Protein AF-A0A397UTL9-F1 (afdb_monomer)

Sequence (65 aa):
MVKKTHLEIPVLADTMDDTFLKLYSPWPFRFFVVVDGILKLVGMPKEACYDTTDLVECLNNLLCS

Radius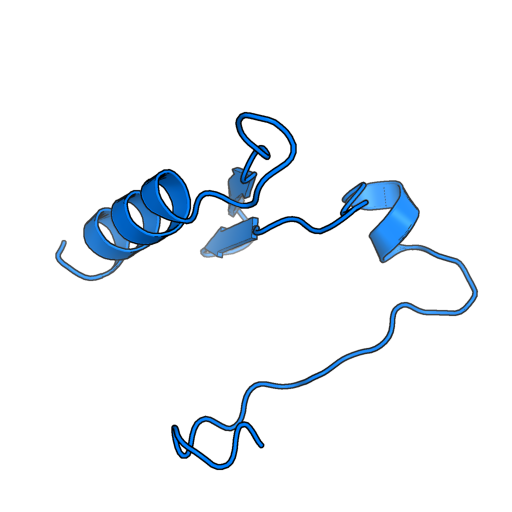 of gyration: 13.71 Å; Cα contacts (8 Å, |Δi|>4): 54; chains: 1; bounding box: 29×31×31 Å

pLDDT: mean 87.25, std 10.35, range [55.5, 97.88]

Solvent-accessible surface area (backbone atoms only — not comparable to full-atom values): 4402 Å² total; per-residue (Å²): 104,50,85,90,71,80,45,80,61,86,82,80,78,72,57,96,81,38,56,55,52,72,74,65,56,42,75,97,71,58,54,72,41,72,57,98,89,40,81,77,43,76,54,65,68,49,94,93,36,88,60,60,62,70,58,53,51,54,47,47,63,70,70,75,106

Structure (mmCIF, N/CA/C/O backbone):
data_AF-A0A397UTL9-F1
#
_entry.id   AF-A0A397UTL9-F1
#
loop_
_atom_site.group_PDB
_atom_site.id
_atom_site.type_symbol
_atom_site.label_atom_id
_atom_site.label_alt_id
_atom_site.label_comp_id
_atom_site.label_asym_id
_atom_site.label_entity_id
_atom_site.label_seq_id
_atom_site.pdbx_PDB_ins_code
_atom_site.Cartn_x
_atom_site.Cartn_y
_atom_site.Cartn_z
_atom_site.occupancy
_atom_site.B_iso_or_equiv
_atom_site.auth_seq_id
_atom_site.auth_comp_id
_atom_site.auth_asym_id
_atom_site.auth_atom_id
_atom_site.pdbx_PDB_model_num
ATOM 1 N N . MET A 1 1 ? 5.786 -5.511 13.980 1.00 55.50 1 MET A N 1
ATOM 2 C CA . MET A 1 1 ? 5.562 -4.572 15.104 1.00 55.50 1 MET A CA 1
ATOM 3 C C . MET A 1 1 ? 6.357 -3.295 14.872 1.00 55.50 1 MET A C 1
ATOM 5 O O . MET A 1 1 ? 7.584 -3.320 14.960 1.00 55.50 1 MET A O 1
ATOM 9 N N . VAL A 1 2 ? 5.690 -2.173 14.595 1.00 63.16 2 VAL A N 1
ATOM 10 C CA . VAL A 1 2 ? 6.362 -0.865 14.633 1.00 63.16 2 VAL A CA 1
ATOM 11 C C . VAL A 1 2 ? 6.449 -0.456 16.103 1.00 63.16 2 VAL A C 1
ATOM 13 O O . VAL A 1 2 ? 5.490 0.079 16.656 1.00 63.16 2 VAL A O 1
ATOM 16 N N . LYS A 1 3 ? 7.592 -0.754 16.745 1.00 63.78 3 LYS A N 1
ATOM 17 C CA . LYS A 1 3 ? 7.818 -0.661 18.207 1.00 63.78 3 LYS A CA 1
ATOM 18 C C . LYS A 1 3 ? 7.342 0.650 18.855 1.00 63.78 3 LYS A C 1
ATOM 20 O O . LYS A 1 3 ? 6.994 0.644 20.025 1.00 63.78 3 LYS A O 1
ATOM 25 N N . LYS A 1 4 ? 7.318 1.756 18.104 1.00 68.50 4 LYS A N 1
ATOM 26 C CA . LYS A 1 4 ? 6.922 3.093 18.578 1.00 68.50 4 LYS A CA 1
ATOM 27 C C . LYS A 1 4 ? 5.405 3.350 18.578 1.00 68.50 4 LYS A C 1
ATOM 29 O O . LYS A 1 4 ? 4.960 4.279 19.234 1.00 68.50 4 LYS A O 1
ATOM 34 N N . THR A 1 5 ? 4.622 2.575 17.827 1.00 70.19 5 THR A N 1
ATOM 35 C CA . THR A 1 5 ? 3.189 2.860 17.585 1.00 70.19 5 THR A CA 1
ATOM 36 C C . THR A 1 5 ? 2.241 1.839 18.207 1.00 70.19 5 THR A C 1
ATOM 38 O O . THR A 1 5 ? 1.039 2.050 18.173 1.00 70.19 5 THR A O 1
ATOM 41 N N . HIS A 1 6 ? 2.757 0.718 18.729 1.00 67.44 6 HIS A N 1
ATOM 42 C CA . HIS A 1 6 ? 1.965 -0.455 19.136 1.00 67.44 6 HIS A CA 1
ATOM 43 C C . HIS A 1 6 ? 1.041 -1.022 18.042 1.00 67.44 6 HIS A C 1
ATOM 45 O O . HIS A 1 6 ? 0.267 -1.933 18.310 1.00 67.44 6 HIS A O 1
ATOM 51 N N . LEU A 1 7 ? 1.157 -0.542 16.800 1.00 73.06 7 LEU A N 1
ATOM 52 C CA . LEU A 1 7 ? 0.403 -1.063 15.675 1.00 73.06 7 LEU A CA 1
ATOM 53 C C . LEU A 1 7 ? 1.029 -2.377 15.205 1.00 73.06 7 LEU A C 1
ATOM 55 O O . LEU A 1 7 ? 2.215 -2.458 14.835 1.00 73.06 7 LEU A O 1
ATOM 59 N N . GLU A 1 8 ? 0.198 -3.412 15.193 1.00 82.25 8 GLU A N 1
ATOM 60 C CA . GLU A 1 8 ? 0.467 -4.657 14.490 1.00 82.25 8 GLU A CA 1
ATOM 61 C C . GLU A 1 8 ? 0.170 -4.458 13.008 1.00 82.25 8 GLU A C 1
ATOM 63 O O . GLU A 1 8 ? -0.879 -4.818 12.492 1.00 82.25 8 GLU A O 1
ATOM 68 N N . ILE A 1 9 ? 1.114 -3.822 12.319 1.00 83.75 9 ILE A N 1
ATOM 69 C CA . ILE A 1 9 ? 1.071 -3.733 10.864 1.00 83.75 9 ILE A CA 1
ATOM 70 C C . ILE A 1 9 ? 1.575 -5.074 10.317 1.00 83.75 9 ILE A C 1
ATOM 72 O O . ILE A 1 9 ? 2.740 -5.414 10.583 1.00 83.75 9 ILE A O 1
ATOM 76 N N . PRO A 1 10 ? 0.741 -5.844 9.590 1.00 88.75 10 PRO A N 1
ATOM 77 C CA . PRO A 1 10 ? 1.202 -7.046 8.921 1.00 88.75 10 PRO A CA 1
ATOM 78 C C . PRO A 1 10 ? 2.229 -6.648 7.863 1.00 88.75 10 PRO A C 1
ATOM 80 O O . PRO A 1 10 ? 1.984 -5.783 7.025 1.00 88.75 10 PRO A O 1
ATOM 83 N N . VAL A 1 11 ? 3.398 -7.276 7.926 1.00 88.25 11 VAL A N 1
ATOM 84 C CA . VAL A 1 11 ? 4.428 -7.140 6.898 1.00 88.25 11 VAL A CA 1
ATOM 85 C C . VAL A 1 11 ? 4.407 -8.425 6.095 1.00 88.25 11 VAL A C 1
ATOM 87 O O . VAL A 1 11 ? 4.640 -9.502 6.639 1.00 88.25 11 VAL A O 1
ATOM 90 N N . LEU A 1 12 ? 4.090 -8.294 4.815 1.00 91.12 12 LEU A N 1
ATOM 91 C CA . LEU A 1 12 ? 4.019 -9.394 3.867 1.00 91.12 12 LEU A CA 1
ATOM 92 C C . LEU A 1 12 ? 5.142 -9.222 2.842 1.00 91.12 12 LEU A C 1
ATOM 94 O O . LEU A 1 12 ? 5.516 -8.096 2.512 1.00 91.12 12 LEU A O 1
ATOM 98 N N . ALA A 1 13 ? 5.672 -10.336 2.350 1.00 93.69 13 ALA A N 1
ATOM 99 C CA . ALA A 1 13 ? 6.530 -10.352 1.174 1.00 93.69 13 ALA A CA 1
ATOM 100 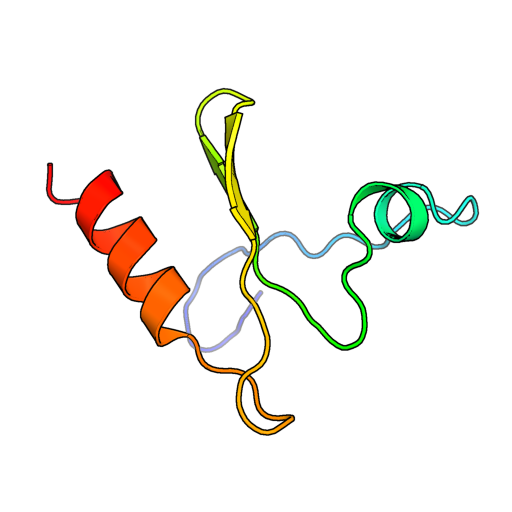C C . ALA A 1 13 ? 5.681 -10.729 -0.043 1.00 93.69 13 ALA A C 1
ATOM 102 O O . ALA A 1 13 ? 4.771 -11.553 0.080 1.00 93.69 13 ALA A O 1
ATOM 103 N N . ASP A 1 14 ? 5.978 -10.139 -1.203 1.00 95.50 14 ASP A N 1
ATOM 104 C CA . ASP A 1 14 ? 5.441 -10.667 -2.456 1.00 95.50 14 ASP A CA 1
ATOM 105 C C . ASP A 1 14 ? 5.935 -12.107 -2.649 1.00 95.50 14 ASP A C 1
ATOM 107 O O . ASP A 1 14 ? 6.983 -12.521 -2.141 1.00 95.50 14 ASP A O 1
ATOM 111 N N . THR A 1 15 ? 5.141 -12.882 -3.369 1.00 96.31 15 THR A N 1
ATOM 112 C CA . THR A 1 15 ? 5.528 -14.215 -3.824 1.00 96.31 15 THR A CA 1
ATOM 113 C C . THR A 1 15 ? 6.710 -14.132 -4.789 1.00 96.31 15 THR A C 1
ATOM 115 O O . THR A 1 15 ? 6.911 -13.115 -5.447 1.00 96.31 15 THR A O 1
ATOM 118 N N . MET A 1 16 ? 7.443 -15.238 -4.948 1.00 97.12 16 MET A N 1
ATOM 119 C CA . MET A 1 16 ? 8.536 -15.343 -5.929 1.00 97.12 16 MET A CA 1
ATOM 120 C C . MET A 1 16 ? 8.075 -15.175 -7.387 1.00 97.12 16 MET A C 1
ATOM 122 O O . MET A 1 16 ? 8.904 -14.967 -8.266 1.00 97.12 16 MET A O 1
ATOM 126 N N . ASP A 1 17 ? 6.767 -15.259 -7.646 1.00 97.88 17 ASP A N 1
ATOM 127 C CA . ASP A 1 17 ? 6.180 -15.003 -8.961 1.00 97.88 17 ASP A CA 1
ATOM 128 C C . ASP A 1 17 ? 6.023 -13.502 -9.264 1.00 97.88 17 ASP A C 1
ATOM 130 O O . ASP A 1 17 ? 5.578 -13.145 -10.361 1.00 97.88 17 ASP A O 1
ATOM 134 N N . ASP A 1 18 ? 6.379 -12.618 -8.323 1.00 95.25 18 ASP A N 1
ATOM 135 C CA . ASP A 1 18 ? 6.293 -11.158 -8.444 1.00 95.25 18 ASP A CA 1
ATOM 136 C C . ASP A 1 18 ? 4.873 -10.667 -8.789 1.00 95.25 18 ASP A C 1
ATOM 138 O O . ASP A 1 18 ? 4.681 -9.719 -9.558 1.00 95.25 18 ASP A O 1
ATOM 142 N N . THR A 1 19 ? 3.844 -11.358 -8.289 1.00 96.62 19 THR A N 1
ATOM 143 C CA . THR A 1 19 ? 2.447 -11.087 -8.661 1.00 96.62 19 THR A CA 1
ATOM 144 C C . THR A 1 19 ? 2.022 -9.679 -8.243 1.00 96.62 19 THR A C 1
ATOM 146 O O . THR A 1 19 ? 1.418 -8.955 -9.042 1.00 96.62 19 THR A O 1
ATOM 149 N N . PHE A 1 20 ? 2.359 -9.251 -7.023 1.00 94.69 20 PHE A N 1
ATOM 150 C CA . PHE A 1 20 ? 2.034 -7.903 -6.555 1.00 94.69 20 PHE A CA 1
ATOM 151 C C . PHE A 1 20 ? 2.845 -6.845 -7.310 1.00 94.69 20 PHE A C 1
ATOM 153 O O . PHE A 1 20 ? 2.275 -5.845 -7.756 1.00 94.69 20 PHE A O 1
ATOM 160 N N . LEU A 1 21 ? 4.142 -7.084 -7.529 1.00 94.38 21 LEU A N 1
ATOM 161 C CA . LEU A 1 21 ? 4.996 -6.195 -8.319 1.00 94.38 21 LEU A CA 1
ATOM 162 C C . LEU A 1 21 ? 4.420 -5.954 -9.723 1.00 94.38 21 LEU A C 1
ATOM 164 O O . LEU A 1 21 ? 4.297 -4.802 -10.143 1.00 94.38 21 LEU A O 1
ATOM 168 N N . LYS A 1 22 ? 4.025 -7.021 -10.426 1.00 95.19 22 LYS A N 1
ATOM 169 C CA . LYS A 1 22 ? 3.485 -6.948 -11.794 1.00 95.19 22 LYS A CA 1
ATOM 170 C C . LYS A 1 22 ? 2.133 -6.241 -11.856 1.00 95.19 22 LYS A C 1
ATOM 172 O O . LYS A 1 22 ? 1.921 -5.429 -12.752 1.00 95.19 22 LYS A O 1
ATOM 177 N N . LEU A 1 23 ? 1.228 -6.529 -10.918 1.00 94.12 23 LEU A N 1
ATOM 178 C CA . LEU A 1 23 ? -0.127 -5.966 -10.931 1.00 94.12 23 LEU A CA 1
ATOM 179 C C . LEU A 1 23 ? -0.177 -4.513 -10.443 1.00 94.12 23 LEU A C 1
ATOM 181 O O . LEU A 1 23 ? -0.912 -3.705 -11.005 1.00 94.12 23 LEU A O 1
ATOM 185 N N . TYR A 1 24 ? 0.597 -4.172 -9.413 1.00 93.31 24 TYR A N 1
ATOM 186 C CA . TYR A 1 24 ? 0.490 -2.876 -8.733 1.00 93.31 24 TYR A CA 1
ATOM 187 C C . TYR A 1 24 ? 1.631 -1.911 -9.067 1.00 93.31 24 TYR A C 1
ATOM 189 O O . TYR A 1 24 ? 1.512 -0.712 -8.802 1.00 93.31 24 TYR A O 1
ATOM 197 N N . SER A 1 25 ? 2.724 -2.394 -9.673 1.00 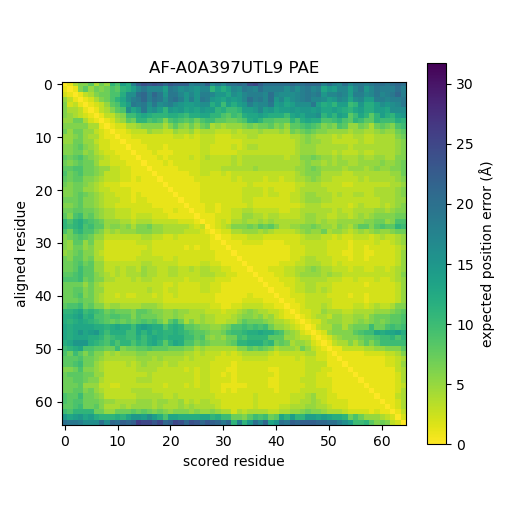92.2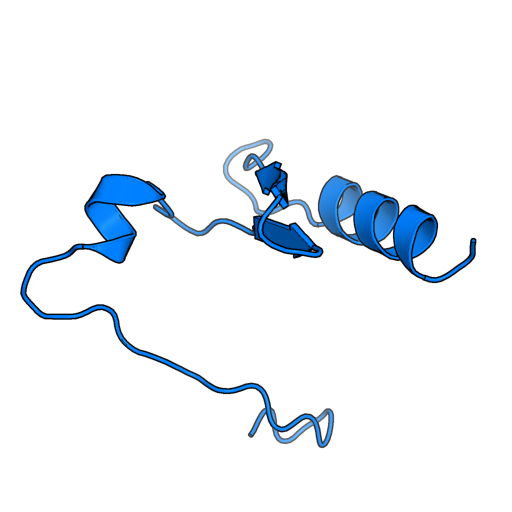5 25 SER A N 1
ATOM 198 C CA . SER A 1 25 ? 3.909 -1.588 -10.007 1.00 92.25 25 SER A CA 1
ATOM 199 C C . SER A 1 25 ? 4.348 -0.667 -8.849 1.00 92.25 25 SER A C 1
ATOM 201 O O . SER A 1 25 ? 4.429 0.550 -9.028 1.00 92.25 25 SER A O 1
ATOM 203 N N . PRO A 1 26 ? 4.593 -1.206 -7.636 1.00 90.62 26 PRO A N 1
ATOM 204 C CA . PRO A 1 26 ? 4.830 -0.415 -6.428 1.00 90.62 26 PRO A CA 1
ATOM 205 C C . PRO A 1 26 ? 6.190 0.300 -6.394 1.00 90.62 26 PRO A C 1
ATO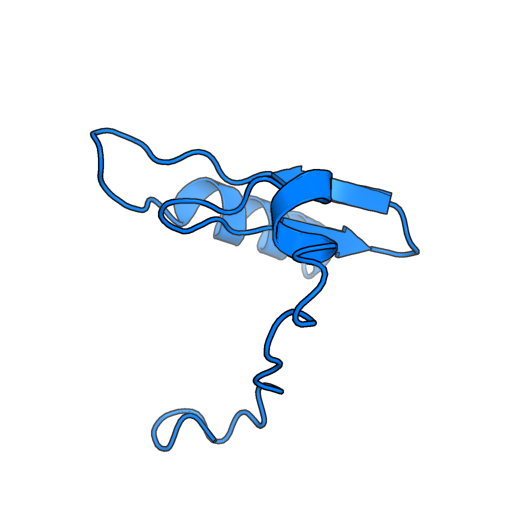M 207 O O . PRO A 1 26 ? 6.456 1.042 -5.454 1.00 90.62 26 PRO A O 1
ATOM 210 N N . TRP A 1 27 ? 7.067 0.068 -7.371 1.00 83.62 27 TRP A N 1
ATOM 211 C CA . TRP A 1 27 ? 8.418 0.624 -7.387 1.00 83.62 27 TRP A CA 1
ATOM 212 C C . TRP A 1 27 ? 8.419 2.151 -7.628 1.00 83.62 27 TRP A C 1
ATOM 214 O O . TRP A 1 27 ? 7.633 2.632 -8.451 1.00 83.62 27 TRP A O 1
ATOM 224 N N . PRO A 1 28 ? 9.313 2.931 -6.980 1.00 81.06 28 PRO A N 1
ATOM 225 C CA . PRO A 1 28 ? 10.289 2.521 -5.957 1.00 81.06 28 PRO A CA 1
ATOM 226 C C . PRO A 1 28 ? 9.664 2.269 -4.576 1.00 81.06 28 PRO A C 1
ATOM 228 O O . PRO A 1 28 ? 10.112 1.381 -3.857 1.00 81.06 28 PRO A O 1
ATOM 231 N N . PHE A 1 29 ? 8.599 2.990 -4.241 1.00 84.75 29 PHE A N 1
ATOM 232 C CA . PHE A 1 29 ? 7.680 2.697 -3.145 1.00 84.75 29 PHE A CA 1
ATOM 233 C C . PHE A 1 29 ? 6.381 3.462 -3.410 1.00 84.75 29 PHE A C 1
ATOM 235 O O . PHE A 1 29 ? 6.391 4.561 -3.974 1.00 84.75 29 PHE A O 1
ATOM 242 N N . ARG A 1 30 ? 5.245 2.864 -3.057 1.00 88.88 30 ARG A N 1
ATOM 243 C CA . ARG A 1 30 ? 3.931 3.379 -3.434 1.00 88.88 30 ARG A CA 1
ATOM 244 C C . ARG A 1 30 ? 2.893 3.060 -2.372 1.00 88.88 30 ARG A C 1
ATOM 246 O O . ARG A 1 30 ? 2.870 1.957 -1.833 1.00 88.88 30 ARG A O 1
ATOM 253 N N . PHE A 1 31 ? 2.014 4.024 -2.115 1.00 92.00 31 PHE A N 1
ATOM 254 C CA . PHE A 1 31 ? 0.855 3.841 -1.252 1.00 92.00 31 PHE A CA 1
ATOM 255 C C . PHE A 1 31 ? -0.383 3.518 -2.079 1.00 92.00 31 PHE A C 1
ATOM 257 O O . PHE A 1 31 ? -0.606 4.105 -3.138 1.00 92.00 31 PHE A O 1
ATOM 264 N N . PHE A 1 32 ? -1.209 2.619 -1.560 1.00 94.25 32 PHE A N 1
ATOM 265 C CA . PHE A 1 32 ? -2.499 2.276 -2.137 1.00 94.25 32 PHE A CA 1
ATOM 266 C C . PHE A 1 32 ? -3.551 2.325 -1.038 1.00 94.25 32 PHE A C 1
ATOM 268 O O . PHE A 1 32 ? -3.288 1.896 0.086 1.00 94.25 32 PHE A O 1
ATOM 275 N N . VAL A 1 33 ? -4.740 2.817 -1.370 1.00 95.44 33 VAL A N 1
ATOM 276 C CA . VAL A 1 33 ? -5.914 2.725 -0.493 1.00 95.44 33 VAL A CA 1
ATOM 277 C C . VAL A 1 33 ? -6.957 1.894 -1.217 1.00 95.44 33 VAL A C 1
ATOM 279 O O . VAL A 1 33 ? -7.352 2.230 -2.334 1.00 95.44 33 VAL A O 1
ATOM 282 N N . VAL A 1 34 ? -7.385 0.802 -0.591 1.00 95.06 34 VAL A N 1
ATOM 283 C CA . VAL A 1 34 ? -8.408 -0.106 -1.116 1.00 95.06 34 VAL A CA 1
ATOM 284 C C . VAL A 1 34 ? -9.524 -0.205 -0.083 1.00 95.06 34 VAL A C 1
ATOM 286 O O . VAL A 1 34 ? -9.254 -0.495 1.080 1.00 95.06 34 VAL A O 1
ATOM 289 N N . VAL A 1 35 ? -10.763 0.042 -0.506 1.00 95.19 35 VAL A N 1
ATOM 290 C CA . VAL A 1 35 ? -11.966 -0.025 0.340 1.00 95.19 35 VAL A CA 1
ATOM 291 C C . VAL A 1 35 ? -13.001 -0.868 -0.388 1.00 95.19 35 VAL A C 1
ATOM 293 O O . VAL A 1 35 ? -13.291 -0.586 -1.549 1.00 95.19 35 VAL A O 1
ATOM 296 N N . ASP A 1 36 ? -13.510 -1.918 0.258 1.00 94.69 36 ASP A N 1
ATOM 297 C CA . ASP A 1 36 ? -14.496 -2.851 -0.312 1.00 94.69 36 ASP A CA 1
ATOM 298 C C . ASP A 1 36 ? -14.098 -3.399 -1.697 1.00 94.69 36 ASP A C 1
ATOM 300 O O . ASP A 1 36 ? -14.902 -3.494 -2.621 1.00 94.69 36 ASP A O 1
ATOM 304 N N . GLY A 1 37 ? -12.809 -3.718 -1.866 1.00 94.62 37 GLY A N 1
ATOM 305 C CA . GLY A 1 37 ? -12.248 -4.213 -3.130 1.00 94.62 37 GLY A CA 1
ATOM 306 C C . GLY A 1 37 ? -12.053 -3.145 -4.215 1.00 94.62 37 GLY A C 1
ATOM 307 O O . GLY A 1 37 ? -11.583 -3.466 -5.304 1.00 94.62 37 GLY A O 1
ATOM 308 N N . ILE A 1 38 ? -12.365 -1.877 -3.934 1.00 95.19 38 ILE A N 1
ATOM 309 C CA . ILE A 1 38 ? -12.216 -0.760 -4.870 1.00 95.19 38 ILE A CA 1
ATOM 310 C C . ILE A 1 38 ? -10.931 0.003 -4.558 1.00 95.19 38 ILE A C 1
ATOM 312 O O . ILE A 1 38 ? -10.727 0.478 -3.440 1.00 95.19 38 ILE A O 1
ATOM 316 N N . LEU A 1 39 ? -10.085 0.180 -5.572 1.00 94.69 39 LEU A N 1
ATOM 317 C CA . LEU A 1 39 ? -8.892 1.016 -5.490 1.00 94.69 39 LEU A CA 1
ATOM 318 C C . LEU A 1 39 ? -9.294 2.500 -5.447 1.00 94.69 39 LEU A C 1
ATOM 320 O O . LEU A 1 39 ? -9.777 3.047 -6.437 1.00 94.69 39 LEU A O 1
ATOM 324 N N . LYS A 1 40 ? -9.122 3.138 -4.287 1.00 96.00 40 LYS A N 1
ATOM 325 C CA . LYS A 1 40 ? -9.470 4.548 -4.035 1.00 96.00 40 LYS A CA 1
ATOM 326 C C . LYS A 1 40 ? -8.300 5.501 -4.254 1.00 96.00 40 LYS A C 1
ATOM 328 O O . LYS A 1 40 ? -8.527 6.643 -4.636 1.00 96.00 40 LYS A O 1
ATOM 333 N N . LEU A 1 41 ? -7.068 5.039 -4.030 1.00 95.06 41 LEU A N 1
ATOM 334 C CA . LEU A 1 41 ? -5.858 5.837 -4.230 1.00 95.06 41 LEU A CA 1
ATOM 335 C C . LEU A 1 41 ? -4.721 4.990 -4.794 1.00 95.06 41 LEU A C 1
ATOM 337 O O . LEU A 1 41 ? -4.476 3.875 -4.330 1.00 95.06 41 LEU A O 1
ATOM 341 N N . VAL A 1 42 ? -3.984 5.594 -5.724 1.00 93.38 42 VAL A N 1
ATOM 342 C CA . VAL A 1 42 ? -2.644 5.187 -6.149 1.00 93.38 42 VAL A CA 1
ATOM 343 C C . VAL A 1 42 ? -1.727 6.384 -5.912 1.00 93.38 42 VAL A C 1
ATOM 345 O O . VAL A 1 42 ? -1.788 7.362 -6.651 1.00 93.38 42 VAL A O 1
ATOM 348 N N . GLY A 1 43 ? -0.922 6.343 -4.852 1.00 89.94 43 GLY A N 1
ATOM 349 C CA . GLY A 1 43 ? -0.040 7.453 -4.493 1.00 89.94 43 GLY A CA 1
ATOM 350 C C . GLY A 1 43 ? 1.081 7.617 -5.516 1.00 89.94 43 GLY A C 1
ATOM 351 O O . GLY A 1 43 ? 1.783 6.656 -5.828 1.00 89.94 43 GLY A O 1
ATOM 352 N N . MET A 1 44 ? 1.275 8.825 -6.036 1.00 84.56 44 MET A N 1
ATOM 353 C CA . MET A 1 44 ? 2.358 9.109 -6.977 1.00 84.56 44 MET A CA 1
ATOM 354 C C . MET A 1 44 ? 3.505 9.821 -6.252 1.00 84.56 44 MET A C 1
ATOM 356 O O . MET A 1 44 ? 3.247 10.746 -5.484 1.00 84.56 44 MET A O 1
ATOM 360 N N . PRO A 1 45 ? 4.770 9.420 -6.467 1.00 81.44 45 PRO A N 1
ATOM 361 C CA . PRO A 1 45 ? 5.900 10.163 -5.924 1.00 81.44 45 PRO A CA 1
ATOM 362 C C . PRO A 1 45 ? 5.942 11.569 -6.537 1.00 81.44 45 PRO A C 1
ATOM 364 O O . PRO A 1 45 ? 5.701 11.738 -7.736 1.00 81.44 45 PRO A O 1
ATOM 367 N N . LYS A 1 46 ? 6.281 12.572 -5.724 1.00 83.19 46 LYS A N 1
ATOM 368 C CA . LYS A 1 46 ? 6.464 13.963 -6.158 1.00 83.19 46 LYS A CA 1
ATOM 369 C C . LYS A 1 46 ? 7.926 14.339 -5.939 1.00 83.19 46 LYS A C 1
ATOM 371 O O . LYS A 1 46 ? 8.489 14.049 -4.892 1.00 83.19 46 LYS A O 1
ATOM 376 N N . GLU A 1 47 ? 8.560 14.930 -6.951 1.00 81.81 47 GLU A N 1
ATOM 377 C CA . GLU A 1 47 ? 9.967 15.375 -6.881 1.00 81.81 47 GLU A CA 1
ATOM 378 C C . GLU A 1 47 ? 10.974 14.264 -6.518 1.00 81.81 47 GLU A C 1
ATOM 380 O O . GLU A 1 47 ? 11.960 14.502 -5.830 1.00 81.81 47 GLU A O 1
ATOM 385 N N . ALA A 1 48 ? 10.720 13.027 -6.959 1.00 75.56 48 ALA A N 1
ATOM 386 C CA . ALA A 1 48 ? 11.495 11.837 -6.574 1.00 75.56 48 ALA A CA 1
ATOM 387 C C . ALA A 1 48 ? 11.526 11.547 -5.055 1.00 75.56 48 ALA A C 1
ATOM 389 O O . ALA A 1 48 ? 12.267 10.672 -4.604 1.00 75.56 48 ALA A O 1
ATOM 390 N N . CYS A 1 49 ? 10.672 12.221 -4.285 1.00 76.12 49 CYS A N 1
ATOM 391 C CA . CYS A 1 49 ? 10.423 11.995 -2.872 1.00 76.12 49 CYS A CA 1
ATOM 392 C C . CYS A 1 49 ? 9.017 11.412 -2.666 1.00 76.12 49 CYS A C 1
ATOM 394 O O . CYS A 1 49 ? 8.125 11.512 -3.517 1.00 76.12 49 CYS A O 1
ATOM 396 N N . TYR A 1 50 ? 8.810 10.783 -1.512 1.00 73.81 50 TYR A N 1
ATOM 397 C CA . TYR A 1 50 ? 7.479 10.341 -1.111 1.00 73.81 50 TYR A CA 1
ATOM 398 C C . TYR A 1 50 ? 6.737 11.504 -0.464 1.00 73.81 50 TYR A C 1
ATOM 400 O O . TYR A 1 50 ? 7.183 12.037 0.550 1.00 73.81 50 TYR A O 1
ATOM 408 N N . ASP A 1 51 ? 5.598 11.860 -1.045 1.00 83.44 51 ASP A N 1
ATOM 409 C CA . ASP A 1 51 ? 4.633 12.781 -0.460 1.00 83.44 51 ASP A CA 1
ATOM 410 C C . ASP A 1 51 ? 3.423 11.972 0.025 1.00 83.44 51 ASP A C 1
ATOM 412 O O . ASP A 1 51 ? 2.828 11.206 -0.735 1.00 83.44 51 ASP A O 1
ATOM 416 N N . THR A 1 52 ? 3.076 12.107 1.304 1.00 89.56 52 THR A N 1
ATOM 417 C CA . THR A 1 52 ? 1.911 11.441 1.904 1.00 89.56 52 THR A CA 1
ATOM 418 C C . THR A 1 52 ? 0.670 12.328 1.928 1.00 89.56 52 THR A C 1
ATOM 420 O O . THR A 1 52 ? -0.335 11.910 2.495 1.00 89.56 52 THR A O 1
ATOM 423 N N . THR A 1 53 ? 0.711 13.534 1.355 1.00 91.44 53 THR A N 1
ATOM 424 C CA . THR A 1 53 ? -0.421 14.478 1.354 1.00 91.44 53 THR A CA 1
ATOM 425 C C . THR A 1 53 ? -1.685 13.822 0.803 1.00 91.44 53 THR A C 1
ATOM 427 O O . THR A 1 53 ? -2.683 13.734 1.516 1.00 91.44 53 THR A O 1
ATOM 430 N N . ASP A 1 54 ? -1.606 13.245 -0.398 1.00 91.19 54 ASP A N 1
ATOM 431 C CA . ASP A 1 54 ? -2.752 12.6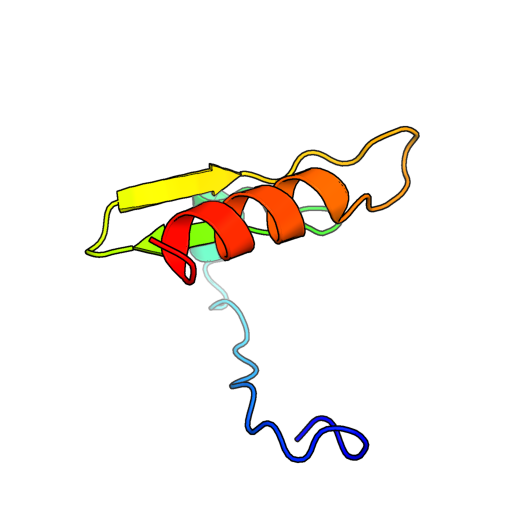10 -1.064 1.00 91.19 54 ASP A CA 1
ATOM 432 C C . ASP A 1 54 ? -3.267 11.387 -0.270 1.00 91.19 54 ASP A C 1
ATOM 434 O O . ASP A 1 54 ? -4.465 11.102 -0.239 1.00 91.19 54 ASP A O 1
ATOM 438 N N . LEU A 1 55 ? -2.366 10.671 0.420 1.00 92.38 55 LEU A N 1
ATOM 439 C CA . LEU A 1 55 ? -2.721 9.558 1.306 1.00 92.38 55 LEU A CA 1
ATOM 440 C C . LEU A 1 55 ? -3.512 10.043 2.522 1.00 92.38 55 LEU A C 1
ATOM 442 O O . LEU A 1 55 ? -4.559 9.480 2.835 1.00 92.38 55 LEU A O 1
ATOM 446 N N . VAL A 1 56 ? -3.013 11.071 3.209 1.00 93.88 56 VAL A N 1
ATOM 447 C CA . VAL A 1 56 ? -3.654 11.629 4.407 1.00 93.88 56 VAL A CA 1
ATOM 448 C C . VAL A 1 56 ? -5.010 12.234 4.055 1.00 93.88 56 VAL A C 1
ATOM 450 O O . VAL A 1 56 ? -5.979 12.000 4.772 1.00 93.88 56 VAL A O 1
ATOM 453 N N . GLU A 1 57 ? -5.109 12.952 2.936 1.00 94.38 57 GLU A N 1
ATOM 454 C CA . GLU A 1 57 ? -6.374 13.509 2.453 1.00 94.38 57 GLU A CA 1
ATOM 455 C C . GLU A 1 57 ? -7.394 12.406 2.134 1.00 94.38 57 GLU A C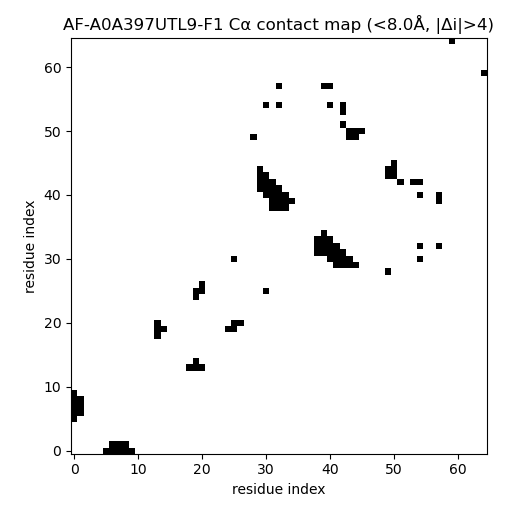 1
ATOM 457 O O . GLU A 1 57 ? -8.534 12.465 2.599 1.00 94.38 57 GLU A O 1
ATOM 462 N N . CYS A 1 58 ? -6.977 11.357 1.415 1.00 94.12 58 CYS A N 1
ATOM 463 C CA . CYS A 1 58 ? -7.835 10.210 1.119 1.00 94.12 58 CYS A CA 1
ATOM 464 C C . CYS A 1 58 ? -8.352 9.542 2.403 1.00 94.12 58 CYS A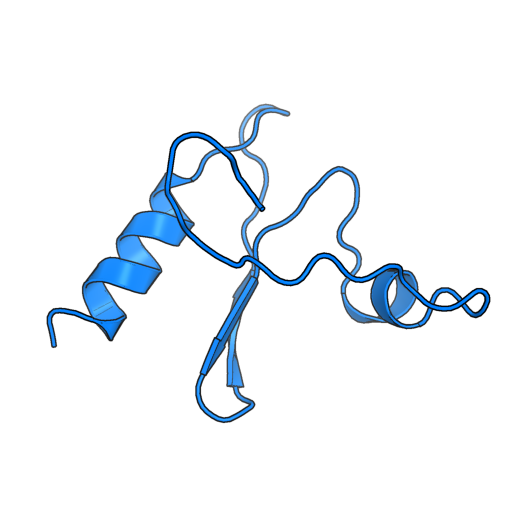 C 1
ATOM 466 O O . CYS A 1 58 ? -9.549 9.280 2.521 1.00 94.12 58 CYS A O 1
ATOM 468 N N . LEU A 1 59 ? -7.475 9.313 3.387 1.00 93.81 59 LEU A N 1
ATOM 469 C CA . LEU A 1 59 ? -7.856 8.715 4.668 1.00 93.81 59 LEU A CA 1
ATOM 470 C C . LEU A 1 59 ? -8.800 9.613 5.473 1.00 93.81 59 LEU A C 1
ATOM 472 O O . LEU A 1 59 ? -9.783 9.111 6.010 1.00 93.81 59 LEU A O 1
ATOM 476 N N . ASN A 1 60 ? -8.556 10.924 5.522 1.00 94.94 60 ASN A N 1
ATOM 477 C CA . ASN A 1 60 ? -9.444 11.864 6.208 1.00 94.94 60 ASN A CA 1
ATOM 478 C C . ASN A 1 60 ? -10.848 11.858 5.591 1.00 94.94 60 ASN A C 1
ATOM 480 O O . ASN A 1 60 ? -11.832 11.792 6.321 1.00 94.94 60 ASN A O 1
ATOM 484 N N . ASN A 1 61 ? -10.949 11.848 4.260 1.00 93.69 61 ASN A N 1
ATOM 485 C CA . ASN A 1 61 ? -12.241 11.786 3.574 1.00 93.69 61 ASN A CA 1
ATOM 486 C C . ASN A 1 61 ? -12.994 10.472 3.855 1.00 93.69 61 ASN A C 1
ATOM 488 O O . ASN A 1 61 ? -14.222 10.470 3.911 1.00 93.69 61 ASN A O 1
ATOM 492 N N . LEU A 1 62 ? -12.273 9.360 4.044 1.00 92.19 62 LEU A N 1
ATOM 493 C CA . LEU A 1 62 ? -12.856 8.039 4.312 1.00 92.19 62 LEU A CA 1
ATOM 494 C C . LEU A 1 62 ? -13.216 7.796 5.785 1.00 92.19 62 LEU A C 1
ATOM 496 O O . LEU A 1 62 ? -14.115 7.007 6.051 1.00 92.19 62 LEU A O 1
ATOM 500 N N . LEU A 1 63 ? -12.490 8.401 6.729 1.00 88.94 63 LEU A N 1
ATOM 501 C CA . LEU A 1 63 ? -12.632 8.129 8.167 1.00 88.94 63 LEU A CA 1
ATOM 502 C C . LEU A 1 63 ? -13.405 9.211 8.925 1.00 88.94 63 LEU A C 1
ATOM 504 O O . LEU A 1 63 ? -13.943 8.927 9.992 1.00 88.94 63 LEU A O 1
ATOM 508 N N . CYS A 1 64 ? -13.426 10.442 8.413 1.00 77.50 64 CYS A N 1
ATOM 509 C CA . CYS A 1 64 ? -14.120 11.573 9.033 1.00 77.50 64 CYS A CA 1
ATOM 510 C C . CYS A 1 64 ? -15.477 11.878 8.373 1.00 77.50 64 CYS A C 1
ATOM 512 O O . CYS A 1 64 ? -16.029 12.954 8.616 1.00 77.50 64 CYS A O 1
ATOM 514 N N . SER A 1 65 ? -15.977 10.976 7.520 1.00 56.69 65 SER A N 1
ATOM 515 C CA . SER A 1 65 ? -17.315 11.034 6.917 1.00 56.69 65 SER A CA 1
ATOM 516 C C . SER A 1 65 ? -18.396 10.409 7.796 1.00 56.69 65 SER A C 1
ATOM 518 O O . SER A 1 65 ? -18.085 9.497 8.594 1.00 56.69 65 SER A O 1
#

Mean predicted aligned error: 5.4 Å

Organism: NCBI:txid44941

Nearest PDB structures (foldseek):
  9h48-assembly1_A  TM=8.151E-01  e=1.135E+00  Mus musculus
  1mvf-assembly2_D  TM=3.676E-01  e=3.930E+00  Escherichia coli
  6wgg-assembly1_8  TM=2.639E-01  e=9.638E+00  Saccharomyces cerevisiae

Secondary structure (DSSP, 8-state):
--TTT-------PPPTT-HHHHHH---S---EEEETTEEEEEPPPBTTB---HHHHHHHHHHH--

Foldseek 3Di:
DPVVPPDPDDDDDDDPVCVCCVP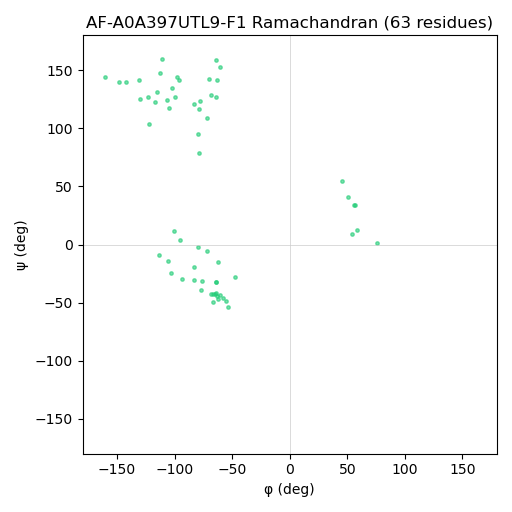LVQPPHWDWDADPNDTPDTADADPVHGDCPVVVVSVCVVPVD